Protein AF-A0A6H5IKZ7-F1 (afdb_monomer_lite)

Foldseek 3Di:
DDDDDPPPPPPPPDPPLVVLCVLQVVLPDWDFWWAFDFPDDDDDDDGDGDTDTDTDTLSRLLPDDLLRSLRTPDDVVSLVSVLVSLVVDDDDPVSVSSSVSSQLSVLQSPLLNVLLVQLLVLQCVVVVVPDDSVVSSVVSSPDGSVVSVVSNCVSVVPPPPDPPDDDPPPPPSRD

Sequence (175 aa):
MSVPNQGDDENDPVWDEERFATITKSIEETIVVESNSKRIYSCDEEAQISRETRKLSLYQLVKLPIDEAARLRLKYRHYLSFARSCWRQRSGPRYMRYMRACSRRLCEIMTRRFFLHWALDPFMELTHHRLPMLCSELIMNKLKNRDLYHVCLAATGCERAMPTGSSSWSRWDYL

pLDDT: mean 73.29, std 17.96, range [37.47, 95.94]

Organism: NCBI:txid86971

Structure (mmCIF, N/CA/C/O backbone):
data_AF-A0A6H5IKZ7-F1
#
_entry.id   AF-A0A6H5IKZ7-F1
#
loop_
_atom_site.group_PDB
_atom_site.id
_atom_site.type_symbol
_atom_site.label_atom_id
_atom_site.label_alt_id
_atom_site.label_comp_id
_atom_site.label_asym_id
_atom_site.label_entity_id
_atom_site.label_seq_id
_atom_site.pdbx_PDB_ins_code
_atom_site.Cartn_x
_atom_site.Cartn_y
_atom_site.Cartn_z
_atom_site.occupancy
_atom_site.B_iso_or_equiv
_atom_site.auth_seq_id
_atom_site.auth_comp_id
_atom_site.auth_asym_id
_atom_site.auth_atom_id
_atom_site.pdbx_PDB_model_num
ATOM 1 N N . MET A 1 1 ? -31.407 0.920 -33.497 1.00 41.44 1 MET A N 1
ATOM 2 C CA . MET A 1 1 ? -29.984 1.137 -33.832 1.00 41.44 1 MET A CA 1
ATOM 3 C C . MET A 1 1 ? -29.195 0.957 -32.550 1.00 41.44 1 MET A C 1
ATOM 5 O O . MET A 1 1 ? -29.258 1.817 -31.684 1.00 41.44 1 MET A O 1
ATOM 9 N N . SER A 1 2 ? -28.585 -0.214 -32.380 1.00 37.47 2 SER A N 1
ATOM 10 C CA . SER A 1 2 ? -27.860 -0.593 -31.166 1.00 37.47 2 SER A CA 1
ATOM 11 C C . SER A 1 2 ? -26.396 -0.194 -31.316 1.00 37.47 2 SER A C 1
ATOM 13 O O . SER A 1 2 ? -25.758 -0.570 -32.297 1.00 37.47 2 SER A O 1
ATOM 15 N N . VAL A 1 3 ? -25.882 0.588 -30.369 1.00 44.22 3 VAL A N 1
ATOM 16 C CA . VAL A 1 3 ? -24.462 0.951 -30.287 1.00 44.22 3 VAL A CA 1
ATOM 17 C C . VAL A 1 3 ? -23.700 -0.263 -29.741 1.00 44.22 3 VAL A C 1
ATOM 19 O O . VAL A 1 3 ? -24.081 -0.761 -28.679 1.00 44.22 3 VAL A O 1
ATOM 22 N N . PRO A 1 4 ? -22.665 -0.780 -30.424 1.00 42.50 4 PRO A N 1
ATOM 23 C CA . PRO A 1 4 ? -21.857 -1.852 -29.871 1.00 42.50 4 PRO A CA 1
ATOM 24 C C . PRO A 1 4 ? -20.957 -1.288 -28.769 1.00 42.50 4 PRO A C 1
ATOM 26 O O . PRO A 1 4 ? -20.204 -0.339 -28.975 1.00 42.50 4 PRO A O 1
ATOM 29 N N . ASN A 1 5 ? -21.069 -1.888 -27.588 1.00 39.41 5 ASN A N 1
ATOM 30 C CA . ASN A 1 5 ? -20.204 -1.653 -26.445 1.00 39.41 5 ASN A CA 1
ATOM 31 C C . ASN A 1 5 ? -18.815 -2.229 -26.778 1.00 39.41 5 ASN A C 1
ATOM 33 O O . ASN A 1 5 ? -18.612 -3.440 -26.701 1.00 39.41 5 ASN A O 1
ATOM 37 N N . GLN A 1 6 ? -17.889 -1.380 -27.230 1.00 40.00 6 GLN A N 1
ATOM 38 C CA . GLN A 1 6 ? -16.478 -1.735 -27.373 1.00 40.00 6 GLN A CA 1
ATOM 39 C C . GLN A 1 6 ? -15.880 -1.876 -25.972 1.00 40.00 6 GLN A C 1
ATOM 41 O O . GLN A 1 6 ? -15.530 -0.898 -25.317 1.00 40.00 6 GLN A O 1
ATOM 46 N N . GLY A 1 7 ? -15.828 -3.121 -25.500 1.00 43.56 7 GLY A N 1
ATOM 47 C CA . GLY A 1 7 ? -15.010 -3.517 -24.365 1.00 43.56 7 GLY A CA 1
ATOM 48 C C . GLY A 1 7 ? -13.537 -3.421 -24.743 1.00 43.56 7 GLY A C 1
ATOM 49 O O . GLY A 1 7 ? -12.934 -4.405 -25.158 1.00 43.56 7 GLY A O 1
ATOM 50 N N . ASP A 1 8 ? -12.962 -2.232 -24.601 1.00 45.25 8 ASP A N 1
ATOM 51 C CA . ASP A 1 8 ? -11.516 -2.035 -24.616 1.00 45.25 8 ASP A CA 1
ATOM 52 C C . ASP A 1 8 ? -10.928 -2.499 -23.272 1.00 45.25 8 ASP A C 1
ATOM 54 O O . ASP A 1 8 ? -10.567 -1.681 -22.432 1.00 45.25 8 ASP A O 1
ATOM 58 N N . ASP A 1 9 ? -10.850 -3.814 -23.049 1.00 47.03 9 ASP A N 1
ATOM 59 C CA . ASP A 1 9 ? -10.080 -4.380 -21.922 1.00 47.03 9 ASP A CA 1
ATOM 60 C C . ASP A 1 9 ? -9.363 -5.704 -22.272 1.00 47.03 9 ASP A C 1
ATOM 62 O O . ASP A 1 9 ? -8.848 -6.402 -21.406 1.00 47.03 9 ASP A O 1
ATOM 66 N N . GLU A 1 10 ? -9.277 -6.057 -23.561 1.00 43.25 10 GLU A N 1
ATOM 67 C CA . GLU A 1 10 ? -8.644 -7.308 -24.031 1.00 43.25 10 GLU A CA 1
ATOM 68 C C . GLU A 1 10 ? -7.190 -7.131 -24.516 1.00 43.25 10 GLU A C 1
ATOM 70 O O . GLU A 1 10 ? -6.577 -8.044 -25.061 1.00 43.25 10 GLU A O 1
ATOM 75 N N . ASN A 1 11 ? -6.608 -5.948 -24.306 1.00 46.88 11 ASN A N 1
ATOM 76 C CA . ASN A 1 11 ? -5.227 -5.628 -24.679 1.00 46.88 11 ASN A CA 1
ATOM 77 C C . ASN A 1 11 ? -4.393 -5.185 -23.469 1.00 46.88 11 ASN A C 1
ATOM 79 O O . ASN A 1 11 ? -3.560 -4.274 -23.586 1.00 46.88 11 ASN A O 1
ATOM 83 N N . ASP A 1 12 ? -4.591 -5.825 -22.314 1.00 52.22 12 ASP A N 1
ATOM 84 C CA . ASP A 1 12 ? -3.597 -5.758 -21.245 1.00 52.22 12 ASP A CA 1
ATOM 85 C C . ASP A 1 12 ? -2.334 -6.457 -21.784 1.00 52.22 12 ASP A C 1
ATOM 87 O O . ASP A 1 12 ? -2.360 -7.658 -22.071 1.00 52.22 12 ASP A O 1
ATOM 91 N N . PRO A 1 13 ? -1.256 -5.714 -22.097 1.00 51.75 13 PRO A N 1
ATOM 92 C CA . PRO A 1 13 ? -0.091 -6.310 -22.722 1.00 51.75 13 PRO A CA 1
ATOM 93 C C . PRO A 1 13 ? 0.452 -7.377 -21.784 1.00 51.75 13 PRO A C 1
ATOM 95 O O . PRO A 1 13 ? 0.657 -7.107 -20.602 1.00 51.75 13 PRO A O 1
ATOM 98 N N . VAL A 1 14 ? 0.717 -8.559 -22.342 1.00 55.34 14 VAL A N 1
ATOM 99 C CA . VAL A 1 14 ? 1.445 -9.634 -21.669 1.00 55.34 14 VAL A CA 1
ATOM 100 C C . VAL A 1 14 ? 2.609 -9.005 -20.915 1.00 55.34 14 VAL A C 1
ATOM 102 O O . VAL A 1 14 ? 3.516 -8.424 -21.520 1.00 55.34 14 VAL A O 1
ATOM 105 N N . TRP A 1 15 ? 2.510 -9.046 -19.589 1.00 60.19 15 TRP A N 1
ATOM 106 C CA . TRP A 1 15 ? 3.529 -8.555 -18.686 1.00 60.19 15 TRP A CA 1
ATOM 107 C C . TRP A 1 15 ? 4.820 -9.317 -18.982 1.00 60.19 15 TRP A C 1
ATOM 109 O O . TRP A 1 15 ? 4.969 -10.478 -18.609 1.00 60.19 15 TRP A O 1
ATOM 119 N N . ASP A 1 16 ? 5.740 -8.679 -19.705 1.00 76.50 16 ASP A N 1
ATOM 120 C CA . ASP A 1 16 ? 7.063 -9.233 -19.975 1.00 76.50 16 ASP A CA 1
ATOM 121 C C . ASP A 1 16 ? 7.915 -9.034 -18.720 1.00 76.50 16 ASP A C 1
ATOM 123 O O . ASP A 1 16 ? 8.566 -8.004 -18.517 1.00 76.50 16 ASP A O 1
ATOM 127 N N . GLU A 1 17 ? 7.818 -10.019 -17.832 1.00 75.44 17 GLU A N 1
ATOM 128 C CA . GLU A 1 17 ? 8.459 -10.039 -16.523 1.00 75.44 17 GLU A CA 1
ATOM 129 C C . GLU A 1 17 ? 9.983 -9.881 -16.623 1.00 75.44 17 GLU A C 1
ATOM 131 O O . GLU A 1 17 ? 10.595 -9.163 -15.832 1.00 75.44 17 GLU A O 1
ATOM 136 N N . GLU A 1 18 ? 10.601 -10.508 -17.626 1.00 79.19 18 GLU A N 1
ATOM 137 C CA . GLU A 1 18 ? 12.047 -10.469 -17.844 1.00 79.19 18 GLU A CA 1
ATOM 138 C C . GLU A 1 18 ? 12.500 -9.067 -18.261 1.00 79.19 18 GLU A C 1
ATOM 140 O O . GLU A 1 18 ? 13.482 -8.516 -17.742 1.00 79.19 18 GLU A O 1
ATOM 145 N N . ARG A 1 19 ? 11.732 -8.425 -19.142 1.00 72.25 19 ARG A N 1
ATOM 146 C CA . ARG A 1 19 ? 12.016 -7.066 -19.597 1.00 72.25 19 ARG A CA 1
ATOM 147 C C . ARG A 1 19 ? 11.713 -6.024 -18.528 1.00 72.25 19 ARG A C 1
ATOM 149 O O . ARG A 1 19 ? 12.493 -5.081 -18.372 1.00 72.25 19 ARG A O 1
ATOM 156 N N . PHE A 1 20 ? 10.643 -6.205 -17.755 1.00 72.25 20 PHE A N 1
ATOM 157 C CA . PHE A 1 20 ? 10.350 -5.368 -16.594 1.00 72.25 20 PHE A CA 1
ATOM 158 C C . PHE A 1 20 ? 11.457 -5.483 -15.545 1.00 72.25 20 PHE A C 1
ATOM 160 O O . PHE A 1 20 ? 11.971 -4.457 -15.097 1.00 72.25 20 PHE A O 1
ATOM 167 N N . ALA A 1 21 ? 11.894 -6.701 -15.208 1.00 76.69 21 ALA A N 1
ATOM 168 C CA . ALA A 1 21 ? 13.017 -6.937 -14.305 1.00 76.69 21 ALA A CA 1
ATOM 169 C C . ALA A 1 21 ? 14.305 -6.286 -14.821 1.00 76.69 21 ALA A C 1
ATOM 171 O O . ALA A 1 21 ? 15.047 -5.699 -14.042 1.00 76.69 21 ALA A O 1
ATOM 172 N N . THR A 1 22 ? 14.564 -6.332 -16.128 1.00 78.19 22 THR A N 1
ATOM 173 C CA . THR A 1 22 ? 15.749 -5.708 -16.735 1.00 78.19 22 THR A CA 1
ATOM 174 C C . THR A 1 22 ? 15.715 -4.182 -16.617 1.00 78.19 22 THR A C 1
ATOM 176 O O . THR A 1 22 ? 16.679 -3.574 -16.154 1.00 78.19 22 THR A O 1
ATOM 179 N N . ILE A 1 23 ? 14.584 -3.556 -16.962 1.00 71.19 23 ILE A N 1
ATOM 180 C CA . ILE A 1 23 ? 14.384 -2.103 -16.835 1.00 71.19 23 ILE A CA 1
ATOM 181 C C . ILE A 1 23 ? 14.497 -1.680 -15.368 1.00 71.19 23 ILE A C 1
ATOM 183 O O . ILE A 1 23 ? 15.245 -0.767 -15.033 1.00 71.19 23 ILE A O 1
ATOM 187 N N . THR A 1 24 ? 13.809 -2.374 -14.468 1.00 68.38 24 THR A N 1
ATOM 188 C CA . THR A 1 24 ? 13.794 -2.021 -13.043 1.00 68.38 24 THR A CA 1
ATOM 189 C C . THR A 1 24 ? 15.101 -2.324 -12.316 1.00 68.38 24 THR A C 1
ATOM 191 O O . THR A 1 24 ? 15.431 -1.602 -11.381 1.00 68.38 24 THR A O 1
ATOM 194 N N . LYS A 1 25 ? 15.882 -3.322 -12.751 1.00 69.69 25 LYS A N 1
ATOM 195 C CA . LYS A 1 25 ? 17.257 -3.549 -12.269 1.00 69.69 25 LYS A CA 1
ATOM 196 C C . LYS A 1 25 ? 18.240 -2.504 -12.795 1.00 69.69 25 LYS A C 1
ATOM 198 O O . LYS A 1 25 ? 19.199 -2.199 -12.101 1.00 69.69 25 LYS A O 1
ATOM 203 N N . SER A 1 26 ? 18.000 -1.952 -13.989 1.00 63.03 26 SER A N 1
ATOM 204 C CA . SER A 1 26 ? 18.806 -0.852 -14.540 1.00 63.03 26 SER A CA 1
ATOM 205 C C . SER A 1 26 ? 18.565 0.490 -13.843 1.00 63.03 26 SER A C 1
ATOM 207 O O . SER A 1 26 ? 19.331 1.432 -14.034 1.00 63.03 26 SER A O 1
ATOM 209 N N . ILE A 1 27 ? 17.501 0.598 -13.041 1.00 65.44 27 ILE A N 1
ATOM 210 C CA . ILE A 1 27 ? 17.299 1.737 -12.153 1.00 65.44 27 ILE A CA 1
ATOM 211 C C . ILE A 1 27 ? 18.221 1.510 -10.953 1.00 65.44 27 ILE A C 1
ATOM 213 O O . ILE A 1 27 ? 17.886 0.782 -10.023 1.00 65.44 27 ILE A O 1
ATOM 217 N N . GLU A 1 28 ? 19.398 2.133 -10.997 1.00 57.69 28 GLU A N 1
ATOM 218 C CA . GLU A 1 28 ? 20.460 2.021 -9.981 1.00 57.69 28 GLU A CA 1
ATOM 219 C C . GLU A 1 28 ? 20.060 2.572 -8.598 1.00 57.69 28 GLU A C 1
ATOM 221 O O . GLU A 1 28 ? 20.823 2.500 -7.633 1.00 57.69 28 GLU A O 1
ATOM 226 N N . GLU A 1 29 ? 18.851 3.115 -8.456 1.00 63.75 29 GLU A N 1
ATOM 227 C CA . GLU A 1 29 ? 18.343 3.593 -7.179 1.00 63.75 29 GLU A CA 1
ATOM 228 C C . GLU A 1 29 ? 17.922 2.428 -6.275 1.00 63.75 29 GLU A C 1
ATOM 230 O O . GLU A 1 29 ? 16.778 1.968 -6.265 1.00 63.75 29 GLU A O 1
ATOM 235 N N . THR A 1 30 ? 18.857 1.976 -5.444 1.00 63.88 30 THR A N 1
ATOM 236 C CA . THR A 1 30 ? 18.520 1.245 -4.219 1.00 63.88 30 THR A CA 1
ATOM 237 C C . THR A 1 30 ? 17.985 2.202 -3.162 1.00 63.88 30 THR A C 1
ATOM 239 O O . THR A 1 30 ? 18.685 3.116 -2.723 1.00 63.88 30 THR A O 1
ATOM 242 N N . ILE A 1 31 ? 16.768 1.953 -2.682 1.00 69.00 31 ILE A N 1
ATOM 243 C CA . ILE A 1 31 ? 16.244 2.646 -1.510 1.00 69.00 31 ILE A CA 1
ATOM 244 C C . ILE A 1 31 ? 16.755 1.950 -0.258 1.00 69.00 31 ILE A C 1
ATOM 246 O O . ILE A 1 31 ? 16.640 0.733 -0.126 1.00 69.00 31 ILE A O 1
ATOM 250 N N . VAL A 1 32 ? 17.226 2.735 0.706 1.00 68.25 32 VAL A N 1
ATOM 251 C CA . VAL A 1 32 ? 17.366 2.275 2.088 1.00 68.25 32 VAL A CA 1
ATOM 252 C C . VAL A 1 32 ? 16.025 2.466 2.790 1.00 68.25 32 VAL A C 1
ATOM 254 O O . VAL A 1 32 ? 15.595 3.597 3.034 1.00 68.25 32 VAL A O 1
ATOM 257 N N . VAL A 1 33 ? 15.345 1.361 3.080 1.00 70.94 33 VAL A N 1
ATOM 258 C CA . VAL A 1 33 ? 14.100 1.357 3.850 1.00 70.94 33 VAL A CA 1
ATOM 259 C C . VAL A 1 33 ? 14.365 0.869 5.265 1.00 70.94 33 VAL A C 1
ATOM 261 O O . VAL A 1 33 ? 15.103 -0.091 5.483 1.00 70.94 33 VAL A O 1
ATOM 264 N N . GLU A 1 34 ? 13.756 1.544 6.233 1.00 68.88 34 GLU A N 1
ATOM 265 C CA . GLU A 1 34 ? 13.710 1.072 7.613 1.00 68.88 34 GLU A CA 1
ATOM 266 C C . GLU A 1 34 ? 12.534 0.109 7.754 1.00 68.88 34 GLU A C 1
ATOM 268 O O . GLU A 1 34 ? 11.389 0.456 7.428 1.00 68.88 34 GLU A O 1
ATOM 273 N N . SER A 1 35 ? 12.834 -1.087 8.248 1.00 62.75 35 SER A N 1
ATOM 274 C CA . SER A 1 35 ? 11.843 -2.096 8.611 1.00 62.75 35 SER A CA 1
ATOM 275 C C . SER A 1 35 ? 11.844 -2.223 10.131 1.00 62.75 35 SER A C 1
ATOM 277 O O . SER A 1 35 ? 12.910 -2.331 10.737 1.00 62.75 35 SER A O 1
ATOM 279 N N . ASN A 1 36 ? 10.666 -2.209 10.753 1.00 58.28 36 ASN A N 1
ATOM 280 C CA . ASN A 1 36 ? 10.547 -2.554 12.167 1.00 58.28 36 ASN A CA 1
ATOM 281 C C . ASN A 1 36 ? 10.360 -4.072 12.250 1.00 58.28 36 ASN A C 1
ATOM 283 O O . ASN A 1 36 ? 9.276 -4.568 11.941 1.00 58.28 36 ASN A O 1
ATOM 287 N N . SER A 1 37 ? 11.402 -4.802 12.643 1.00 51.16 37 SER A N 1
ATOM 288 C CA . SER A 1 37 ? 11.282 -6.227 12.948 1.00 51.16 37 SER A CA 1
ATOM 289 C C . SER A 1 37 ? 10.781 -6.359 14.385 1.00 51.16 37 SER A C 1
ATOM 291 O O . SER A 1 37 ? 11.496 -6.043 15.333 1.00 51.16 37 SER A O 1
ATOM 293 N N . LYS A 1 38 ? 9.516 -6.755 14.574 1.00 52.50 38 LYS A N 1
ATOM 294 C CA . LYS A 1 38 ? 9.019 -7.127 15.906 1.00 52.50 38 LYS A CA 1
ATOM 295 C C . LYS A 1 38 ? 9.426 -8.579 16.162 1.00 52.50 38 LYS A C 1
ATOM 297 O O . LYS A 1 38 ? 8.718 -9.494 15.750 1.00 52.50 38 LYS A O 1
ATOM 302 N N . ARG A 1 39 ? 10.546 -8.797 16.855 1.00 43.03 39 ARG A N 1
ATOM 303 C CA . ARG A 1 39 ? 10.783 -10.065 17.559 1.00 43.03 39 ARG A CA 1
ATOM 304 C C . ARG A 1 39 ? 9.880 -10.069 18.789 1.00 43.03 39 ARG A C 1
ATOM 306 O O . ARG A 1 39 ? 10.210 -9.463 19.799 1.00 43.03 39 ARG A O 1
ATOM 313 N N . ILE A 1 40 ? 8.705 -10.681 18.673 1.00 42.72 40 ILE A N 1
ATOM 314 C CA . ILE A 1 40 ? 7.848 -10.936 19.832 1.00 42.72 40 ILE A CA 1
ATOM 315 C C . ILE A 1 40 ? 8.377 -12.221 20.474 1.00 42.72 40 ILE A C 1
ATOM 317 O O . ILE A 1 40 ? 8.085 -13.310 19.986 1.00 42.72 40 ILE A O 1
ATOM 321 N N . TYR A 1 41 ? 9.191 -12.095 21.522 1.00 48.41 41 TYR A N 1
ATOM 322 C CA . TYR A 1 41 ? 9.348 -13.173 22.498 1.00 48.41 41 TYR A CA 1
ATOM 323 C C . TYR A 1 41 ? 8.262 -12.990 23.566 1.00 48.41 41 TYR A C 1
ATOM 325 O O . TYR A 1 41 ? 7.915 -11.865 23.923 1.00 48.41 41 TYR A O 1
ATOM 333 N N . SER A 1 42 ? 7.627 -14.096 23.950 1.00 46.56 42 SER A N 1
ATOM 334 C CA . SER A 1 42 ? 6.457 -14.135 24.828 1.00 46.56 42 SER A CA 1
ATOM 335 C C . SER A 1 42 ? 6.767 -13.645 26.239 1.00 46.56 42 SER A C 1
ATOM 337 O O . SER A 1 42 ? 7.789 -14.046 26.780 1.00 46.56 42 SER A O 1
ATOM 339 N N . CYS A 1 43 ? 5.805 -12.904 26.802 1.00 50.59 43 CYS A N 1
ATOM 340 C CA . CYS A 1 43 ? 5.591 -12.564 28.213 1.00 50.59 43 CYS A CA 1
ATOM 341 C C . CYS A 1 43 ? 6.827 -12.108 29.008 1.00 50.59 43 CYS A C 1
ATOM 343 O O . CYS A 1 43 ? 7.664 -12.911 29.396 1.00 50.59 43 CYS A O 1
ATOM 345 N N . ASP A 1 44 ? 6.820 -10.809 29.318 1.00 50.28 44 ASP A N 1
ATOM 346 C CA . ASP A 1 44 ? 7.666 -10.119 30.297 1.00 50.28 44 ASP A CA 1
ATOM 347 C C . ASP A 1 44 ? 9.111 -9.824 29.868 1.00 50.28 44 ASP A C 1
ATOM 349 O O . ASP A 1 44 ? 10.056 -10.326 30.454 1.00 50.28 44 ASP A O 1
ATOM 353 N N . GLU A 1 45 ? 9.282 -8.947 28.871 1.00 50.41 45 GLU A N 1
ATOM 354 C CA . GLU A 1 45 ? 10.357 -7.937 28.827 1.00 50.41 45 GLU A CA 1
ATOM 355 C C . GLU A 1 45 ? 10.113 -6.961 27.660 1.00 50.41 45 GLU A C 1
ATOM 357 O O . GLU A 1 45 ? 9.519 -7.315 26.638 1.00 50.41 45 GLU A O 1
ATOM 362 N N . GLU A 1 46 ? 10.498 -5.696 27.841 1.00 47.03 46 GLU A N 1
ATOM 363 C CA . GLU A 1 46 ? 10.226 -4.588 26.920 1.00 47.03 46 GLU A CA 1
ATOM 364 C C . GLU A 1 46 ? 10.562 -4.931 25.459 1.00 47.03 46 GLU A C 1
ATOM 366 O O . GLU A 1 46 ? 11.675 -5.336 25.121 1.00 47.03 46 GLU A O 1
ATOM 371 N N . ALA A 1 47 ? 9.594 -4.735 24.559 1.00 49.25 47 ALA A N 1
ATOM 372 C CA . ALA A 1 47 ? 9.761 -5.013 23.138 1.00 49.25 47 ALA A CA 1
ATOM 373 C C . ALA A 1 47 ? 10.876 -4.141 22.530 1.00 49.25 47 ALA A C 1
ATOM 375 O O . ALA A 1 47 ? 10.654 -2.988 22.150 1.00 49.25 47 ALA A O 1
ATOM 376 N N . GLN A 1 48 ? 12.076 -4.701 22.386 1.00 49.94 48 GLN A N 1
ATOM 377 C CA . GLN A 1 48 ? 13.193 -4.007 21.761 1.00 49.94 48 GLN A CA 1
ATOM 378 C C . GLN A 1 48 ? 12.991 -3.964 20.240 1.00 49.94 48 GLN A C 1
ATOM 380 O O . GLN A 1 48 ? 13.182 -4.946 19.523 1.00 49.94 48 GLN A O 1
ATOM 385 N N . ILE A 1 49 ? 12.556 -2.808 19.731 1.00 58.22 49 ILE A N 1
ATOM 386 C CA . ILE A 1 49 ? 12.363 -2.578 18.294 1.00 58.22 49 ILE A CA 1
ATOM 387 C C . ILE A 1 49 ? 13.742 -2.422 17.640 1.00 58.22 49 ILE A C 1
ATOM 389 O O . ILE A 1 49 ? 14.319 -1.332 17.651 1.00 58.22 49 ILE A O 1
ATOM 393 N N . SER A 1 50 ? 14.273 -3.492 17.041 1.00 55.69 50 SER A N 1
ATOM 394 C CA . SER A 1 50 ? 15.467 -3.394 16.200 1.00 55.69 50 SER A CA 1
ATOM 395 C C . SER A 1 50 ? 15.110 -2.729 14.865 1.00 55.69 50 SER A C 1
ATOM 397 O O . SER A 1 50 ? 14.130 -3.074 14.194 1.00 55.69 50 SER A O 1
ATOM 399 N N . ARG A 1 51 ? 15.892 -1.711 14.488 1.00 59.00 51 ARG A N 1
ATOM 400 C CA . ARG A 1 51 ? 15.776 -1.030 13.193 1.00 59.00 51 ARG A CA 1
ATOM 401 C C . ARG A 1 51 ? 16.735 -1.686 12.214 1.00 59.00 51 ARG A C 1
ATOM 403 O O . ARG A 1 51 ? 17.942 -1.495 12.317 1.00 59.00 51 ARG A O 1
ATOM 410 N N . GLU A 1 52 ? 16.195 -2.416 11.248 1.00 68.12 52 GLU A N 1
ATOM 411 C CA . GLU A 1 52 ? 16.990 -3.002 10.172 1.00 68.12 52 GLU A CA 1
ATOM 412 C C . GLU A 1 52 ? 16.886 -2.133 8.919 1.00 68.12 52 GLU A C 1
ATOM 414 O O . GLU A 1 52 ? 15.793 -1.794 8.446 1.00 68.12 52 GLU A O 1
ATOM 419 N N . THR A 1 53 ? 18.045 -1.752 8.384 1.00 69.94 53 THR A N 1
ATOM 420 C CA . THR A 1 53 ? 18.148 -1.042 7.113 1.00 69.94 53 THR A CA 1
ATOM 421 C C . THR A 1 53 ? 18.224 -2.063 5.987 1.00 69.94 53 THR A C 1
ATOM 423 O O . THR A 1 53 ? 19.198 -2.796 5.836 1.00 69.94 53 THR A O 1
ATOM 426 N N . ARG A 1 54 ? 17.178 -2.121 5.162 1.00 77.31 54 ARG A N 1
ATOM 427 C CA . ARG A 1 54 ? 17.139 -2.996 3.988 1.00 77.31 54 ARG A CA 1
ATOM 428 C C . ARG A 1 54 ? 17.350 -2.155 2.737 1.00 77.31 54 ARG A C 1
ATOM 430 O O . ARG A 1 54 ? 16.672 -1.149 2.545 1.00 77.31 54 ARG A O 1
ATOM 437 N N . LYS A 1 55 ? 18.286 -2.563 1.880 1.00 81.69 55 LYS A N 1
ATOM 438 C CA . LYS A 1 55 ? 18.442 -1.990 0.537 1.00 81.69 55 LYS A CA 1
ATOM 439 C C . LYS A 1 55 ? 17.518 -2.738 -0.418 1.00 81.69 55 LYS A C 1
ATOM 441 O O . LYS A 1 55 ? 17.660 -3.948 -0.571 1.00 81.69 55 LYS A O 1
ATOM 446 N N . LEU A 1 56 ? 16.566 -2.032 -1.019 1.00 82.31 56 LEU A N 1
ATOM 447 C CA . LEU A 1 56 ? 15.626 -2.590 -1.992 1.00 82.31 56 LEU A CA 1
ATOM 448 C C . LEU A 1 56 ? 15.737 -1.850 -3.320 1.00 82.31 56 LEU A C 1
ATOM 450 O O . LEU A 1 56 ? 15.714 -0.621 -3.357 1.00 82.31 56 LEU A O 1
ATOM 454 N N . SER A 1 57 ? 15.817 -2.610 -4.406 1.00 84.12 57 SER A N 1
ATOM 455 C CA . SER A 1 57 ? 15.571 -2.097 -5.758 1.00 84.12 57 SER A CA 1
ATOM 456 C C . SER A 1 57 ? 14.077 -1.857 -5.986 1.00 84.12 57 SER A C 1
ATOM 458 O O . SER A 1 57 ? 13.230 -2.434 -5.294 1.00 84.12 57 SER A O 1
ATOM 460 N N . LEU A 1 58 ? 13.743 -1.061 -7.007 1.00 81.81 58 LEU A N 1
ATOM 461 C CA . LEU A 1 58 ? 12.356 -0.853 -7.434 1.00 81.81 58 LEU A CA 1
ATOM 462 C C . LEU A 1 58 ? 11.636 -2.174 -7.723 1.00 81.81 58 LEU A C 1
ATOM 464 O O . LEU A 1 58 ? 10.511 -2.379 -7.278 1.00 81.81 58 LEU A O 1
ATOM 468 N N . TYR A 1 59 ? 12.314 -3.085 -8.424 1.00 83.75 59 TYR A N 1
ATOM 469 C CA . TYR A 1 59 ? 11.790 -4.407 -8.758 1.00 83.75 59 TYR A CA 1
ATOM 470 C C . TYR A 1 59 ? 11.379 -5.193 -7.512 1.00 83.75 59 TYR A C 1
ATOM 472 O O . TYR A 1 59 ? 10.258 -5.689 -7.413 1.00 83.75 59 TYR A O 1
ATOM 480 N N . GLN A 1 60 ? 12.288 -5.271 -6.534 1.00 86.69 60 GLN A N 1
ATOM 481 C CA . GLN A 1 60 ? 12.031 -5.978 -5.284 1.00 86.69 60 GLN A CA 1
ATOM 482 C C . GLN A 1 60 ? 10.885 -5.330 -4.513 1.00 86.69 60 GLN A C 1
ATOM 484 O O . GLN A 1 60 ? 10.072 -6.047 -3.946 1.00 86.69 60 GLN A O 1
ATOM 489 N N . LEU A 1 61 ? 10.798 -3.996 -4.510 1.00 86.50 61 LEU A N 1
ATOM 490 C CA . LEU A 1 61 ? 9.725 -3.282 -3.830 1.00 86.50 61 LEU A CA 1
ATOM 491 C C . LEU A 1 61 ? 8.351 -3.554 -4.461 1.00 86.50 61 LEU A C 1
ATOM 493 O O . LEU A 1 61 ? 7.401 -3.853 -3.745 1.00 86.50 61 LEU A O 1
ATOM 497 N N . VAL A 1 62 ? 8.247 -3.471 -5.788 1.00 86.44 62 VAL A N 1
ATOM 498 C CA . VAL A 1 62 ? 6.993 -3.684 -6.535 1.00 86.44 62 VAL A CA 1
ATOM 499 C C . VAL A 1 62 ? 6.481 -5.119 -6.374 1.00 86.44 62 VAL A C 1
ATOM 501 O O . VAL A 1 62 ? 5.267 -5.324 -6.309 1.00 86.44 62 VAL A O 1
ATOM 504 N N . LYS A 1 63 ? 7.393 -6.094 -6.255 1.00 88.75 63 LYS A N 1
ATOM 505 C CA . LYS A 1 63 ? 7.068 -7.512 -6.042 1.00 88.75 63 LYS A CA 1
ATOM 506 C C . LYS A 1 63 ? 6.614 -7.872 -4.637 1.00 88.75 63 LYS A C 1
ATOM 508 O O . LYS A 1 63 ? 6.062 -8.956 -4.456 1.00 88.75 63 LYS A O 1
ATOM 513 N N . LEU A 1 64 ? 6.847 -7.018 -3.646 1.00 90.12 64 LEU A N 1
ATOM 514 C CA . LEU A 1 64 ? 6.374 -7.312 -2.302 1.00 90.12 64 LEU A CA 1
ATOM 515 C C . LEU A 1 64 ? 4.835 -7.307 -2.261 1.00 90.12 64 LEU A C 1
ATOM 517 O O . LEU A 1 64 ? 4.183 -6.530 -2.980 1.00 90.12 64 LEU A O 1
ATOM 521 N N . PRO A 1 65 ? 4.234 -8.145 -1.398 1.00 89.81 65 PRO A N 1
ATOM 522 C CA . PRO A 1 65 ? 2.835 -7.993 -1.028 1.00 89.81 65 PRO A CA 1
ATOM 523 C C . PRO A 1 65 ? 2.574 -6.559 -0.557 1.00 89.81 65 PRO A C 1
ATOM 525 O O . PRO A 1 65 ? 3.406 -5.982 0.145 1.00 89.81 65 PRO A O 1
ATOM 528 N N . ILE A 1 66 ? 1.426 -5.981 -0.924 1.00 89.19 66 ILE A N 1
ATOM 529 C CA . ILE A 1 66 ? 1.100 -4.577 -0.605 1.00 89.19 66 ILE A CA 1
ATOM 530 C C . ILE A 1 66 ? 1.230 -4.332 0.898 1.00 89.19 66 ILE A C 1
ATOM 532 O O . ILE A 1 66 ? 1.822 -3.339 1.306 1.00 89.19 66 ILE A O 1
ATOM 536 N N . ASP A 1 67 ? 0.726 -5.254 1.720 1.00 86.50 67 ASP A N 1
ATOM 537 C CA . ASP A 1 67 ? 0.753 -5.121 3.177 1.00 86.50 67 ASP A CA 1
ATOM 538 C C . ASP A 1 67 ? 2.179 -5.161 3.744 1.00 86.50 67 ASP A C 1
ATOM 540 O O . ASP A 1 67 ? 2.497 -4.437 4.687 1.00 86.50 67 ASP A O 1
ATOM 544 N N . GLU A 1 68 ? 3.071 -5.963 3.157 1.00 87.81 68 GLU A N 1
ATOM 545 C CA . GLU A 1 68 ? 4.486 -5.984 3.540 1.00 87.81 68 GLU A CA 1
ATOM 546 C C . GLU A 1 68 ? 5.203 -4.711 3.092 1.00 87.81 68 GLU A C 1
ATOM 548 O O . GLU A 1 68 ? 5.934 -4.097 3.871 1.00 87.81 68 GLU A O 1
ATOM 553 N N . ALA A 1 69 ? 4.957 -4.278 1.857 1.00 88.06 69 ALA A N 1
ATOM 554 C CA . ALA A 1 69 ? 5.545 -3.073 1.296 1.00 88.06 69 ALA A CA 1
ATOM 555 C C . ALA A 1 69 ? 5.078 -1.807 2.033 1.00 88.06 69 ALA A C 1
ATOM 557 O O . ALA A 1 69 ? 5.878 -0.909 2.279 1.00 88.06 69 ALA A O 1
ATOM 558 N N . ALA A 1 70 ? 3.811 -1.744 2.446 1.00 87.75 70 ALA A N 1
ATOM 559 C CA . ALA A 1 70 ? 3.237 -0.616 3.177 1.00 87.75 70 ALA A CA 1
ATOM 560 C C . ALA A 1 70 ? 3.844 -0.457 4.581 1.00 87.75 70 ALA A C 1
ATOM 562 O O . ALA A 1 70 ? 3.952 0.657 5.101 1.00 87.75 70 ALA A O 1
ATOM 563 N N . ARG A 1 71 ? 4.303 -1.552 5.201 1.00 85.12 71 ARG A N 1
ATOM 564 C CA . ARG A 1 71 ? 5.034 -1.490 6.479 1.00 85.12 71 ARG A CA 1
ATOM 565 C C . ARG A 1 71 ? 6.397 -0.819 6.330 1.00 85.12 71 ARG A C 1
ATOM 567 O O . ARG A 1 71 ? 6.881 -0.208 7.289 1.00 85.12 71 ARG A O 1
ATOM 574 N N . LEU A 1 72 ? 6.995 -0.868 5.138 1.00 85.06 72 LEU A N 1
ATOM 575 C CA . LEU A 1 72 ? 8.254 -0.185 4.866 1.00 85.06 72 LEU A CA 1
ATOM 576 C C . LEU A 1 72 ? 8.076 1.323 5.029 1.00 85.06 72 LEU A C 1
ATOM 578 O O . LEU A 1 72 ? 7.096 1.922 4.580 1.00 85.06 72 LEU A O 1
ATOM 582 N N . ARG A 1 73 ? 9.047 1.968 5.680 1.00 80.50 73 ARG A N 1
ATOM 583 C CA . ARG A 1 73 ? 9.091 3.429 5.846 1.00 80.50 73 ARG A CA 1
ATOM 584 C C . ARG A 1 73 ? 9.557 4.121 4.568 1.00 80.50 73 ARG A C 1
ATOM 586 O O . ARG A 1 73 ? 10.588 4.793 4.540 1.00 80.50 73 ARG A O 1
ATOM 593 N N . LEU A 1 74 ? 8.787 3.950 3.496 1.00 81.31 74 LEU A N 1
ATOM 594 C CA . LEU A 1 74 ? 8.993 4.682 2.256 1.00 81.31 74 LEU A CA 1
ATOM 595 C C . LEU A 1 74 ? 8.708 6.165 2.492 1.00 81.31 74 LEU A C 1
ATOM 597 O O . LEU A 1 74 ? 7.625 6.563 2.911 1.00 81.31 74 LEU A O 1
ATOM 601 N N . LYS A 1 75 ? 9.720 6.993 2.241 1.00 82.12 75 LYS A N 1
ATOM 602 C CA . LYS A 1 75 ? 9.591 8.446 2.270 1.00 82.12 75 LYS A CA 1
ATOM 603 C C . LYS A 1 75 ? 9.162 8.917 0.888 1.00 82.12 75 LYS A C 1
ATOM 605 O O . LYS A 1 75 ? 9.597 8.357 -0.115 1.00 82.12 75 LYS A O 1
ATOM 610 N N . TYR A 1 76 ? 8.418 10.017 0.834 1.00 79.88 76 TYR A N 1
ATOM 611 C CA . TYR A 1 76 ? 8.015 10.661 -0.421 1.00 79.88 76 TYR A CA 1
ATOM 612 C C . TYR A 1 76 ? 9.193 10.902 -1.388 1.00 79.88 76 TYR A C 1
ATOM 614 O O . TYR A 1 76 ? 9.069 10.717 -2.594 1.00 79.88 76 TYR A O 1
ATOM 622 N N . ARG A 1 77 ? 10.386 11.210 -0.859 1.00 80.38 77 ARG A N 1
ATOM 623 C CA . ARG A 1 77 ? 11.610 11.357 -1.665 1.00 80.38 77 ARG A CA 1
ATOM 624 C C . ARG A 1 77 ? 11.994 10.097 -2.457 1.00 80.38 77 ARG A C 1
ATOM 626 O O . ARG A 1 77 ? 12.547 10.238 -3.536 1.00 80.38 77 ARG A O 1
ATOM 633 N N . HIS A 1 78 ? 11.709 8.898 -1.939 1.00 80.94 78 HIS A N 1
ATOM 634 C CA . HIS A 1 78 ? 12.003 7.631 -2.619 1.00 80.94 78 HIS A CA 1
ATOM 635 C C . HIS A 1 78 ? 11.035 7.402 -3.789 1.00 80.94 78 HIS A C 1
ATOM 637 O O . HIS A 1 78 ? 11.419 6.898 -4.834 1.00 80.94 78 HIS A O 1
ATOM 643 N N . TYR A 1 79 ? 9.781 7.841 -3.647 1.00 76.06 79 TYR A N 1
ATOM 644 C CA . TYR A 1 79 ? 8.836 7.876 -4.762 1.00 76.06 79 TYR A CA 1
ATOM 645 C C . TYR A 1 79 ? 9.285 8.868 -5.841 1.00 76.06 79 TYR A C 1
ATOM 647 O O . TYR A 1 79 ? 9.321 8.527 -7.020 1.00 76.06 79 TYR A O 1
ATOM 655 N N . LEU A 1 80 ? 9.670 10.087 -5.442 1.00 79.06 80 LEU A N 1
ATOM 656 C CA . LEU A 1 80 ? 10.155 11.098 -6.383 1.00 79.06 80 LEU A CA 1
ATOM 657 C C . LEU A 1 80 ? 11.411 10.650 -7.127 1.00 79.06 80 LEU A C 1
ATOM 659 O O . LEU A 1 80 ? 11.545 10.953 -8.312 1.00 79.06 80 LEU A O 1
ATOM 663 N N . SER A 1 81 ? 12.331 9.968 -6.443 1.00 79.06 81 SER A N 1
ATOM 664 C CA . SER A 1 81 ? 13.549 9.454 -7.064 1.00 79.06 81 SER A CA 1
ATOM 665 C C . SER A 1 81 ? 13.195 8.417 -8.133 1.00 79.06 81 SER A C 1
ATOM 667 O O . SER A 1 81 ? 13.595 8.579 -9.288 1.00 79.06 81 SER A O 1
ATOM 669 N N . PHE A 1 82 ? 12.293 7.478 -7.821 1.00 74.25 82 PHE A N 1
ATOM 670 C CA . PHE A 1 82 ? 11.807 6.521 -8.809 1.00 74.25 82 PHE A CA 1
ATOM 671 C C . PHE A 1 82 ? 11.089 7.183 -9.969 1.00 74.25 82 PHE A C 1
ATOM 673 O O . PHE A 1 82 ? 11.466 6.931 -11.106 1.00 74.25 82 PHE A O 1
ATOM 680 N N . ALA A 1 83 ? 10.111 8.054 -9.717 1.00 73.56 83 ALA A N 1
ATOM 681 C CA . ALA A 1 83 ? 9.384 8.743 -10.780 1.00 73.56 83 ALA A CA 1
ATOM 682 C C . ALA A 1 83 ? 10.350 9.463 -11.738 1.00 73.56 83 ALA A C 1
ATOM 684 O O . ALA A 1 83 ? 10.228 9.334 -12.954 1.00 73.56 83 ALA A O 1
ATOM 685 N N . ARG A 1 84 ? 11.378 10.134 -11.199 1.00 76.44 84 ARG A N 1
ATOM 686 C CA . ARG A 1 84 ? 12.417 10.813 -11.989 1.00 76.44 84 ARG A CA 1
ATOM 687 C C . ARG A 1 84 ? 13.314 9.848 -12.757 1.00 76.44 84 ARG A C 1
ATOM 689 O O . ARG A 1 84 ? 13.560 10.083 -13.936 1.00 76.44 84 ARG A O 1
ATOM 696 N N . SER A 1 85 ? 13.807 8.789 -12.121 1.00 72.25 85 SER A N 1
ATOM 697 C CA . SER A 1 85 ? 14.653 7.774 -12.768 1.00 72.25 85 SER A CA 1
ATOM 698 C C . SER A 1 85 ? 13.925 7.084 -13.913 1.00 72.25 85 SER A C 1
ATOM 700 O O . SER A 1 85 ? 14.467 6.881 -14.997 1.00 72.25 85 SER A O 1
ATOM 702 N N . CYS A 1 86 ? 12.648 6.830 -13.689 1.00 68.00 86 CYS A N 1
ATOM 703 C CA . CYS A 1 86 ? 11.744 6.247 -14.643 1.00 68.00 86 CYS A CA 1
ATOM 704 C C . CYS A 1 86 ? 11.365 7.241 -15.777 1.00 68.00 86 CYS A C 1
ATOM 706 O O . CYS A 1 86 ? 11.063 6.838 -16.888 1.00 68.00 86 CYS A O 1
ATOM 708 N N . TRP A 1 87 ? 11.433 8.561 -15.579 1.00 67.62 87 TRP A N 1
ATOM 709 C CA . TRP A 1 87 ? 11.268 9.530 -16.682 1.00 67.62 87 TRP A CA 1
ATOM 710 C C . TRP A 1 87 ? 12.527 9.738 -17.529 1.00 67.62 87 TRP A C 1
ATOM 712 O O . TRP A 1 87 ? 12.433 10.225 -18.653 1.00 67.62 87 TRP A O 1
ATOM 722 N N . ARG A 1 88 ? 13.709 9.389 -17.007 1.00 69.50 88 ARG A N 1
ATOM 723 C CA . ARG A 1 88 ? 14.986 9.532 -17.727 1.00 69.50 88 ARG A CA 1
ATOM 724 C C . ARG A 1 88 ? 15.251 8.399 -18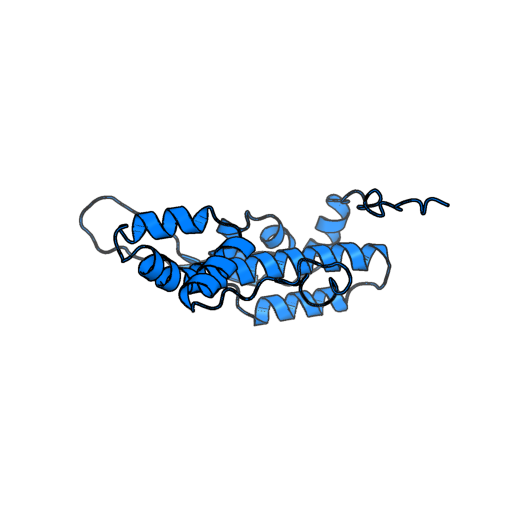.718 1.00 69.50 88 ARG A C 1
ATOM 726 O O . ARG A 1 88 ? 16.048 8.580 -19.635 1.00 69.50 88 ARG A O 1
ATOM 733 N N . GLN A 1 89 ? 14.625 7.237 -18.543 1.00 63.62 89 GLN A N 1
ATOM 734 C CA . GLN A 1 89 ? 14.814 6.089 -19.429 1.00 63.62 89 GLN A CA 1
ATOM 735 C C . GLN A 1 89 ? 13.806 6.103 -20.598 1.00 63.62 89 GLN A C 1
ATOM 737 O O . GLN A 1 89 ? 12.653 6.487 -20.449 1.00 63.62 89 GLN A O 1
ATOM 742 N N . ARG A 1 90 ? 14.313 5.721 -21.781 1.00 64.94 90 ARG A N 1
ATOM 743 C CA . ARG A 1 90 ? 13.707 5.686 -23.133 1.00 64.94 90 ARG A CA 1
ATOM 744 C C . ARG A 1 90 ? 12.190 5.927 -23.271 1.00 64.94 90 ARG A C 1
ATOM 746 O O . ARG A 1 90 ? 11.361 5.164 -22.791 1.00 64.94 90 ARG A O 1
ATOM 753 N N . SER A 1 91 ? 11.844 6.865 -24.150 1.00 64.94 91 SER A N 1
ATOM 754 C CA . SER A 1 91 ? 10.496 7.126 -24.664 1.00 64.94 91 SER A CA 1
ATOM 755 C C . SER A 1 91 ? 10.020 6.025 -25.628 1.00 64.94 91 SER A C 1
ATOM 757 O O . SER A 1 91 ? 10.631 5.766 -26.661 1.00 64.94 91 SER A O 1
ATOM 759 N N . GLY A 1 92 ? 8.893 5.384 -25.310 1.00 75.69 92 GLY A N 1
ATOM 760 C CA . GLY A 1 92 ? 8.192 4.463 -26.207 1.00 75.69 92 GLY A CA 1
ATOM 761 C C . GLY A 1 92 ? 6.843 4.007 -25.629 1.00 75.69 92 GLY A C 1
ATOM 762 O O . GLY A 1 92 ? 6.702 3.956 -24.405 1.00 75.69 92 GLY A O 1
ATOM 763 N N . PRO A 1 93 ? 5.847 3.630 -26.458 1.00 72.56 93 PRO A N 1
ATOM 764 C CA . PRO A 1 93 ? 4.499 3.292 -25.980 1.00 72.56 93 PRO A CA 1
ATOM 765 C C . PRO A 1 93 ? 4.477 2.134 -24.976 1.00 72.56 93 PRO A C 1
ATOM 767 O O . PRO A 1 93 ? 3.746 2.172 -23.994 1.00 72.56 93 PRO A O 1
ATOM 770 N N . ARG A 1 94 ? 5.322 1.114 -25.189 1.00 69.75 94 ARG A N 1
ATOM 771 C CA . ARG A 1 94 ? 5.459 -0.028 -24.269 1.00 69.75 94 ARG A CA 1
ATOM 772 C C . ARG A 1 94 ? 6.095 0.372 -22.940 1.00 69.75 94 ARG A C 1
ATOM 774 O O . ARG A 1 94 ? 5.636 -0.072 -21.897 1.00 69.75 94 ARG A O 1
ATOM 781 N N . TYR A 1 95 ? 7.102 1.243 -22.975 1.00 74.62 95 TYR A N 1
ATOM 782 C CA . TYR A 1 95 ? 7.746 1.760 -21.770 1.00 74.62 95 TYR A CA 1
ATOM 783 C C . TYR A 1 95 ? 6.740 2.510 -20.888 1.00 74.62 95 TYR A C 1
ATOM 785 O O . TYR A 1 95 ? 6.608 2.208 -19.707 1.00 74.62 95 TYR A O 1
ATOM 793 N N . MET A 1 96 ? 5.926 3.383 -21.491 1.00 77.00 96 MET A N 1
ATOM 794 C CA . MET A 1 96 ? 4.869 4.125 -20.792 1.00 77.00 96 MET A CA 1
ATOM 795 C C . MET A 1 96 ? 3.848 3.234 -20.064 1.00 77.00 96 MET A C 1
ATOM 797 O O . MET A 1 96 ? 3.296 3.647 -19.044 1.00 77.00 96 MET A O 1
ATOM 801 N N . ARG A 1 97 ? 3.602 2.007 -20.537 1.00 78.75 97 ARG A N 1
ATOM 802 C CA . ARG A 1 97 ? 2.697 1.070 -19.853 1.00 78.75 97 ARG A CA 1
ATOM 803 C C . ARG A 1 97 ? 3.318 0.505 -18.572 1.00 78.75 97 ARG A C 1
ATOM 805 O O . ARG A 1 97 ? 2.689 0.591 -17.521 1.00 78.75 97 ARG A O 1
ATOM 812 N N . TYR A 1 98 ? 4.567 0.032 -18.628 1.00 76.56 98 TYR A N 1
ATOM 813 C CA . TYR A 1 98 ? 5.304 -0.421 -17.436 1.00 76.56 98 TYR A CA 1
ATOM 814 C C . TYR A 1 98 ? 5.429 0.684 -16.392 1.00 76.56 98 TYR A C 1
ATOM 816 O O . TYR A 1 98 ? 5.244 0.448 -15.200 1.00 76.56 98 TYR A O 1
ATOM 824 N N . MET A 1 99 ? 5.685 1.905 -16.859 1.00 77.31 99 MET A N 1
ATOM 825 C CA . MET A 1 99 ? 5.713 3.108 -16.037 1.00 77.31 99 MET A CA 1
ATOM 826 C C . MET A 1 99 ? 4.411 3.313 -15.283 1.00 77.31 99 MET A C 1
ATOM 828 O O . MET A 1 99 ? 4.420 3.424 -14.062 1.00 77.31 99 MET A O 1
ATOM 832 N N . ARG A 1 100 ? 3.285 3.325 -16.004 1.00 80.50 100 ARG A N 1
ATOM 833 C CA . ARG A 1 100 ? 1.964 3.525 -15.409 1.00 80.50 100 ARG A CA 1
ATOM 834 C C . ARG A 1 100 ? 1.664 2.458 -14.363 1.00 80.50 100 ARG A C 1
ATOM 836 O O . ARG A 1 100 ? 1.195 2.792 -13.280 1.00 80.50 100 ARG A O 1
ATOM 843 N N . ALA A 1 101 ? 1.967 1.199 -14.660 1.00 82.25 101 ALA A N 1
ATOM 844 C CA . ALA A 1 101 ? 1.702 0.109 -13.737 1.00 82.25 101 ALA A CA 1
ATOM 845 C C . ALA A 1 101 ? 2.614 0.148 -12.496 1.00 82.25 101 ALA A C 1
ATOM 847 O O . ALA A 1 101 ? 2.139 -0.034 -11.376 1.00 82.25 101 ALA A O 1
ATOM 848 N N . CYS A 1 102 ? 3.896 0.482 -12.671 1.00 81.88 102 CYS A N 1
ATOM 849 C CA . CYS A 1 102 ? 4.832 0.695 -11.570 1.00 81.88 102 CYS A CA 1
ATOM 850 C C . CYS A 1 102 ? 4.406 1.877 -10.685 1.00 81.88 102 CYS A C 1
ATOM 852 O O . CYS A 1 102 ? 4.309 1.735 -9.468 1.00 81.88 102 CYS A O 1
ATOM 854 N N . SER A 1 103 ? 4.074 3.024 -11.287 1.00 81.69 103 SER A N 1
ATOM 855 C CA . SER A 1 103 ? 3.570 4.199 -10.570 1.00 81.69 103 SER A CA 1
ATOM 856 C C . SER A 1 103 ? 2.294 3.881 -9.799 1.00 81.69 103 SER A C 1
ATOM 858 O O . SER A 1 103 ? 2.225 4.181 -8.612 1.00 81.69 103 SER A O 1
ATOM 860 N N . ARG A 1 104 ? 1.321 3.209 -10.427 1.00 84.94 104 ARG A N 1
ATOM 861 C CA . ARG A 1 104 ? 0.085 2.770 -9.766 1.00 84.94 104 ARG A CA 1
ATOM 862 C C . ARG A 1 104 ? 0.383 1.868 -8.569 1.00 84.94 104 ARG A C 1
ATOM 864 O O . ARG A 1 104 ? -0.167 2.090 -7.495 1.00 84.94 104 ARG A O 1
ATOM 871 N N . ARG A 1 105 ? 1.294 0.902 -8.719 1.00 88.12 105 ARG A N 1
ATOM 872 C CA . AR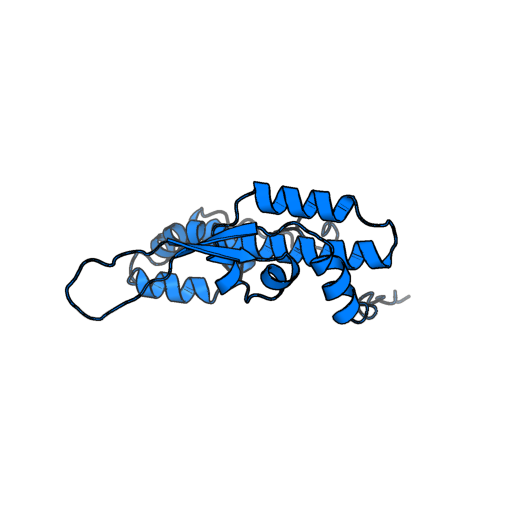G A 1 105 ? 1.689 0.004 -7.628 1.00 88.12 105 ARG A CA 1
ATOM 873 C C . ARG A 1 105 ? 2.370 0.742 -6.476 1.00 88.12 105 ARG A C 1
ATOM 875 O O . ARG A 1 105 ? 2.074 0.472 -5.317 1.00 88.12 105 ARG A O 1
ATOM 882 N N . LEU A 1 106 ? 3.265 1.684 -6.769 1.00 85.44 106 LEU A N 1
ATOM 883 C CA . L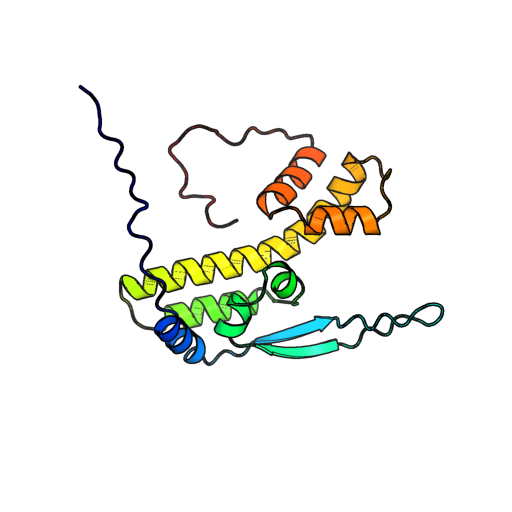EU A 1 106 ? 3.903 2.507 -5.739 1.00 85.44 106 LEU A CA 1
ATOM 884 C C . LEU A 1 106 ? 2.892 3.400 -5.013 1.00 85.44 106 LEU A C 1
ATOM 886 O O . LEU A 1 106 ? 2.963 3.512 -3.789 1.00 85.44 106 LEU A O 1
ATOM 890 N N . CYS A 1 107 ? 1.955 4.010 -5.747 1.00 85.75 107 CYS A N 1
ATOM 891 C CA . CYS A 1 107 ? 0.865 4.783 -5.156 1.00 85.75 107 CYS A CA 1
ATOM 892 C C . CYS A 1 107 ? 0.044 3.912 -4.207 1.00 85.75 107 CYS A C 1
ATOM 894 O O . CYS A 1 107 ? -0.113 4.291 -3.055 1.00 85.75 107 CYS A O 1
ATOM 896 N N . GLU A 1 108 ? -0.364 2.717 -4.638 1.00 90.62 108 GLU A N 1
ATOM 897 C CA . GLU A 1 108 ? -1.121 1.762 -3.820 1.00 90.62 108 GLU A CA 1
ATOM 898 C C . GLU A 1 108 ? -0.397 1.402 -2.510 1.00 90.62 108 GLU A C 1
ATOM 900 O O . GLU A 1 108 ? -1.015 1.384 -1.445 1.00 90.62 108 GLU A O 1
ATOM 905 N N . ILE A 1 109 ? 0.922 1.171 -2.557 1.00 90.25 109 ILE A N 1
ATOM 906 C CA . ILE A 1 109 ? 1.749 0.895 -1.368 1.00 90.25 109 ILE A CA 1
ATOM 907 C C . ILE A 1 109 ? 1.763 2.097 -0.409 1.00 90.25 109 ILE A C 1
ATOM 909 O O . ILE A 1 109 ? 1.618 1.938 0.807 1.00 90.25 109 ILE A O 1
ATOM 913 N N . MET A 1 110 ? 1.951 3.306 -0.944 1.00 87.06 110 MET A N 1
ATOM 914 C CA . MET A 1 110 ? 2.017 4.536 -0.150 1.00 87.06 110 MET A CA 1
ATOM 915 C C . MET A 1 110 ? 0.660 4.881 0.472 1.00 87.06 110 MET A C 1
ATOM 917 O O . MET A 1 110 ? 0.592 5.187 1.667 1.00 87.06 110 MET A O 1
ATOM 921 N N . THR A 1 111 ? -0.417 4.803 -0.314 1.00 89.31 111 THR A N 1
ATOM 922 C CA . THR A 1 111 ? -1.778 5.088 0.149 1.00 89.31 111 THR A CA 1
ATOM 923 C C . THR A 1 111 ? -2.252 4.031 1.137 1.00 89.31 111 THR A C 1
ATOM 925 O O . THR A 1 111 ? -2.874 4.392 2.131 1.00 89.31 111 THR A O 1
ATOM 928 N N . ARG A 1 112 ? -1.860 2.757 0.977 1.00 93.50 112 ARG A N 1
ATOM 929 C CA . ARG A 1 112 ? -2.163 1.684 1.941 1.00 93.50 112 ARG A CA 1
ATOM 930 C C . ARG A 1 112 ? -1.732 2.031 3.352 1.00 93.50 112 ARG A C 1
ATOM 932 O O . ARG A 1 112 ? -2.529 1.967 4.283 1.00 93.50 112 ARG A O 1
ATOM 939 N N . ARG A 1 113 ? -0.461 2.394 3.518 1.00 88.44 113 ARG A N 1
ATOM 940 C CA . ARG A 1 113 ? 0.097 2.747 4.826 1.00 88.44 113 ARG A CA 1
ATOM 941 C C . ARG A 1 113 ? -0.620 3.954 5.426 1.00 88.44 113 ARG A C 1
ATOM 943 O O . ARG A 1 113 ? -0.914 3.959 6.618 1.00 88.44 113 ARG A O 1
ATOM 950 N N . PHE A 1 114 ? -0.859 4.971 4.598 1.00 90.00 114 PHE A N 1
ATOM 951 C CA . PHE A 1 114 ? -1.544 6.188 5.012 1.00 90.00 114 PHE A CA 1
ATOM 952 C C . PHE A 1 114 ? -2.961 5.880 5.501 1.00 90.00 114 PHE A C 1
ATOM 954 O O . PHE A 1 114 ? -3.298 6.217 6.631 1.00 90.00 114 PHE A O 1
ATOM 961 N N . PHE A 1 115 ? -3.753 5.168 4.698 1.00 91.56 115 PHE A N 1
ATOM 962 C CA . PHE A 1 115 ? -5.129 4.830 5.035 1.00 91.56 115 PHE A CA 1
ATOM 963 C C . PHE A 1 115 ? -5.239 3.869 6.217 1.00 91.56 115 PHE A C 1
ATOM 965 O O . PHE A 1 115 ? -6.140 4.042 7.022 1.00 91.56 115 PHE A O 1
ATOM 972 N N . LEU A 1 116 ? -4.330 2.902 6.382 1.00 91.75 116 LEU A N 1
ATOM 973 C CA . LEU A 1 116 ? -4.345 2.026 7.563 1.00 91.75 116 LEU A CA 1
ATOM 974 C C . LEU A 1 116 ? -4.173 2.817 8.862 1.00 91.75 116 LEU A C 1
ATOM 976 O O . LEU A 1 116 ? -4.833 2.525 9.852 1.00 91.75 116 LEU A O 1
ATOM 980 N N . HIS A 1 117 ? -3.285 3.812 8.859 1.00 89.62 117 HIS A N 1
ATOM 981 C CA . HIS A 1 117 ? -3.083 4.659 10.028 1.00 89.62 117 HIS A CA 1
ATOM 982 C C . HIS A 1 117 ? -4.245 5.635 10.223 1.00 89.62 117 HIS A C 1
ATOM 984 O O . HIS A 1 117 ? -4.719 5.810 11.337 1.00 89.62 117 HIS A O 1
ATOM 990 N N . TRP A 1 118 ? -4.717 6.243 9.135 1.00 92.12 118 TRP A N 1
ATOM 991 C CA . TRP A 1 118 ? -5.745 7.275 9.186 1.00 92.12 118 TRP A CA 1
ATOM 992 C C . TRP A 1 118 ? -7.155 6.728 9.447 1.00 92.12 118 TRP A C 1
ATOM 994 O O . TRP A 1 118 ? -7.969 7.426 10.036 1.00 92.12 118 TRP A O 1
ATOM 1004 N N . ALA A 1 119 ? -7.451 5.491 9.042 1.00 94.69 119 ALA A N 1
ATOM 1005 C CA . ALA A 1 119 ? -8.757 4.860 9.238 1.00 94.69 119 ALA A CA 1
ATOM 1006 C C . ALA A 1 119 ? -8.932 4.209 10.616 1.00 94.69 119 ALA A C 1
ATOM 1008 O O . ALA A 1 119 ? -10.065 3.891 10.968 1.00 94.69 119 ALA A O 1
ATOM 1009 N N . LEU A 1 120 ? -7.857 4.024 11.396 1.00 94.19 120 LEU A N 1
ATOM 1010 C CA . LEU A 1 120 ? -7.924 3.349 12.697 1.00 94.19 120 LEU A CA 1
ATOM 1011 C C . LEU A 1 120 ? -8.846 4.072 13.671 1.00 94.19 120 LEU A C 1
ATOM 1013 O O . LEU A 1 120 ? -9.783 3.463 14.183 1.00 94.19 120 LEU A O 1
ATOM 1017 N N . ASP A 1 121 ? -8.607 5.361 13.894 1.00 93.06 121 ASP A N 1
ATOM 1018 C CA . ASP A 1 121 ? -9.403 6.141 14.842 1.00 93.06 121 ASP A CA 1
ATOM 1019 C C . ASP A 1 121 ? -10.867 6.270 14.374 1.00 93.06 121 ASP A C 1
ATOM 1021 O O . ASP A 1 121 ? -11.753 5.903 15.150 1.00 93.06 121 ASP A O 1
ATOM 1025 N N . PRO A 1 122 ? -11.154 6.631 13.100 1.00 95.00 122 PRO A N 1
ATOM 1026 C CA . PRO A 1 122 ? -12.500 6.563 12.526 1.00 95.00 122 PRO A CA 1
ATOM 1027 C C . PRO A 1 122 ? -13.206 5.219 12.729 1.00 95.00 122 PRO A C 1
ATOM 1029 O O . PRO A 1 122 ? -14.378 5.169 13.093 1.00 95.00 122 PRO A O 1
ATOM 1032 N N . PHE A 1 123 ? -12.505 4.107 12.503 1.00 95.69 123 PHE A N 1
ATOM 1033 C CA . PHE A 1 123 ? -13.070 2.771 12.669 1.00 95.69 123 PHE A CA 1
ATOM 1034 C C . PHE A 1 123 ? -13.412 2.473 14.133 1.00 95.69 123 PHE A C 1
ATOM 1036 O O . PHE A 1 123 ? -14.468 1.912 14.439 1.00 95.69 123 PHE A O 1
ATOM 1043 N N . MET A 1 124 ? -12.522 2.847 15.051 1.00 94.06 124 MET A N 1
ATOM 1044 C CA . MET A 1 124 ? -12.745 2.694 16.488 1.00 94.06 124 MET A CA 1
ATOM 1045 C C . MET A 1 124 ? -13.949 3.523 16.953 1.00 94.06 124 MET A C 1
ATOM 1047 O O . MET A 1 124 ? -14.763 3.021 17.725 1.00 94.06 124 MET A O 1
ATOM 1051 N N . GLU A 1 125 ? -14.112 4.740 16.435 1.00 93.94 125 GLU A N 1
ATOM 1052 C CA . GLU A 1 125 ? -15.263 5.601 16.720 1.00 93.94 125 GLU A CA 1
ATOM 1053 C C . GLU A 1 125 ? -16.573 5.006 16.179 1.00 93.94 125 GLU A C 1
ATOM 1055 O O . GLU A 1 125 ? -17.539 4.858 16.931 1.00 93.94 125 GLU A O 1
ATOM 1060 N N . LEU A 1 126 ? -16.586 4.561 14.915 1.00 94.44 126 LEU A N 1
ATOM 1061 C CA . LEU A 1 126 ? -17.744 3.911 14.279 1.00 94.44 126 LEU A CA 1
ATOM 1062 C C . LEU A 1 126 ? -18.179 2.628 14.998 1.00 94.44 126 LEU A C 1
ATOM 1064 O O . LEU A 1 126 ? -19.357 2.278 15.009 1.00 94.44 126 LEU A O 1
ATOM 1068 N N . THR A 1 127 ? -17.233 1.912 15.605 1.00 95.56 127 THR A N 1
ATOM 1069 C CA . THR A 1 127 ? -17.515 0.708 16.400 1.00 95.56 127 THR A CA 1
ATOM 1070 C C . THR A 1 127 ? -17.779 1.014 17.875 1.00 95.56 127 THR A C 1
ATOM 1072 O O . THR A 1 127 ? -17.948 0.084 18.668 1.00 95.56 127 THR A O 1
ATOM 1075 N N . HIS A 1 128 ? -17.832 2.295 18.261 1.00 94.94 128 HIS A N 1
ATOM 1076 C CA . HIS A 1 128 ? -17.970 2.768 19.640 1.00 94.94 128 HIS A CA 1
ATOM 1077 C C . HIS A 1 128 ? -16.977 2.101 20.602 1.00 94.94 128 HIS A C 1
ATOM 1079 O O . HIS A 1 128 ? -17.336 1.732 21.720 1.00 94.94 128 HIS A O 1
ATOM 1085 N N . HIS A 1 129 ? -15.745 1.878 20.139 1.00 93.38 129 HIS A N 1
ATOM 1086 C CA . HIS A 1 129 ? -14.674 1.206 20.879 1.00 93.38 129 HIS A CA 1
ATOM 1087 C C . HIS A 1 129 ? -15.050 -0.183 21.431 1.00 93.38 129 HIS A C 1
ATOM 1089 O O . HIS A 1 129 ? -14.434 -0.665 22.379 1.00 93.38 129 HIS A O 1
ATOM 1095 N N . ARG A 1 130 ? -16.050 -0.862 20.847 1.00 95.94 130 ARG A N 1
ATOM 1096 C CA . ARG A 1 130 ? -16.482 -2.203 21.290 1.00 95.94 130 ARG A CA 1
ATOM 1097 C C . ARG A 1 130 ? -15.466 -3.297 20.969 1.00 95.94 130 ARG A C 1
ATOM 1099 O O . ARG A 1 130 ? -15.532 -4.379 21.546 1.00 95.94 130 ARG A O 1
ATOM 1106 N N . LEU A 1 131 ? -14.557 -3.033 20.032 1.00 94.50 131 LEU A N 1
ATOM 1107 C CA . LEU A 1 131 ? -13.502 -3.954 19.633 1.00 94.50 131 LEU A CA 1
ATOM 1108 C C . LEU A 1 131 ? -12.168 -3.544 20.272 1.00 94.50 131 LEU A C 1
ATOM 1110 O O . LEU A 1 131 ? -11.804 -2.367 20.217 1.00 94.50 131 LEU A O 1
ATOM 1114 N N . PRO A 1 132 ? -11.396 -4.497 20.828 1.00 94.44 132 PRO A N 1
ATOM 1115 C CA . PRO A 1 132 ? -10.020 -4.236 21.230 1.00 94.44 132 PRO A CA 1
ATOM 1116 C C . PRO A 1 132 ? -9.178 -3.732 20.050 1.00 94.44 132 PRO A C 1
ATOM 1118 O O . PRO A 1 132 ? -9.360 -4.184 18.919 1.00 94.44 132 PRO A O 1
ATOM 1121 N N . MET A 1 133 ? -8.194 -2.867 20.322 1.00 90.06 133 MET A N 1
ATOM 1122 C CA . MET A 1 133 ? -7.333 -2.254 19.294 1.00 90.06 133 MET A CA 1
ATOM 1123 C C . MET A 1 133 ? -6.705 -3.288 18.344 1.00 90.06 133 MET A C 1
ATOM 1125 O O . MET A 1 133 ? -6.713 -3.102 17.131 1.00 90.06 133 MET A O 1
ATOM 1129 N N . LEU A 1 134 ? -6.242 -4.423 18.881 1.00 91.75 134 LEU A N 1
ATOM 1130 C CA . LEU A 1 134 ? -5.671 -5.516 18.085 1.00 91.75 134 LEU A CA 1
ATOM 1131 C C . LEU A 1 134 ? -6.676 -6.115 17.087 1.00 91.75 134 LEU A C 1
ATOM 1133 O O . LEU A 1 134 ? -6.310 -6.439 15.959 1.00 91.75 134 LEU A O 1
ATOM 1137 N N . CYS A 1 135 ? -7.947 -6.250 17.475 1.00 93.44 135 CYS A N 1
ATOM 1138 C CA . CYS A 1 135 ? -8.996 -6.749 16.588 1.00 93.44 135 CYS A CA 1
ATOM 1139 C C . CYS A 1 135 ? -9.279 -5.749 15.462 1.00 93.44 135 CYS A C 1
ATOM 1141 O O . CYS A 1 135 ? -9.389 -6.149 14.304 1.00 93.44 135 CYS A O 1
ATOM 1143 N N . SER A 1 136 ? -9.333 -4.456 15.781 1.00 93.06 136 SER A N 1
ATOM 1144 C CA . SER A 1 136 ? -9.533 -3.390 14.796 1.00 93.06 136 SER A CA 1
ATOM 1145 C C . SER A 1 136 ? -8.394 -3.321 13.779 1.00 93.06 136 SER A C 1
ATOM 1147 O O . SER A 1 136 ? -8.646 -3.281 12.575 1.00 93.06 136 SER A O 1
ATOM 1149 N N . GLU A 1 137 ? -7.139 -3.413 14.229 1.00 90.88 137 GLU A N 1
ATOM 1150 C CA . GLU A 1 137 ? -5.978 -3.504 13.336 1.00 90.88 137 GLU A CA 1
ATOM 1151 C C . GLU A 1 137 ? -6.060 -4.723 12.407 1.00 90.88 137 GLU A C 1
ATOM 1153 O O . GLU A 1 137 ? -5.786 -4.616 11.209 1.00 90.88 137 GLU A O 1
ATOM 1158 N N . LEU A 1 138 ? -6.453 -5.891 12.926 1.00 91.88 138 LEU A N 1
ATOM 1159 C CA . LEU A 1 138 ? -6.610 -7.103 12.120 1.00 91.88 138 LEU A CA 1
ATOM 1160 C C . LEU A 1 138 ? -7.699 -6.954 11.053 1.00 91.88 138 LEU A C 1
ATOM 1162 O O . LEU A 1 138 ? -7.467 -7.351 9.911 1.00 91.88 138 LEU A O 1
ATOM 1166 N N . ILE A 1 139 ? -8.847 -6.364 11.399 1.00 94.31 139 ILE A N 1
ATOM 1167 C CA . ILE A 1 139 ? -9.943 -6.114 10.454 1.00 94.31 139 ILE A CA 1
ATOM 1168 C C . ILE A 1 139 ? -9.479 -5.157 9.356 1.00 94.31 139 ILE A C 1
ATOM 1170 O O . ILE A 1 139 ? -9.587 -5.481 8.174 1.00 94.31 139 ILE A O 1
ATOM 1174 N N . MET A 1 140 ? -8.888 -4.019 9.720 1.00 92.94 140 MET A N 1
ATOM 1175 C CA . MET A 1 140 ? -8.404 -3.039 8.744 1.00 92.94 140 MET A CA 1
ATOM 1176 C C . MET A 1 140 ? -7.326 -3.597 7.814 1.00 92.94 140 MET A C 1
ATOM 1178 O O . MET A 1 140 ? -7.328 -3.300 6.620 1.00 92.94 140 MET A O 1
ATOM 1182 N N . ASN A 1 141 ? -6.443 -4.465 8.317 1.00 91.00 141 ASN A N 1
ATOM 1183 C CA . ASN A 1 141 ? -5.449 -5.150 7.488 1.00 91.00 141 ASN A CA 1
ATOM 1184 C C . ASN A 1 141 ? -6.078 -6.058 6.413 1.00 91.00 141 ASN A C 1
ATOM 1186 O O . ASN A 1 141 ? -5.389 -6.436 5.469 1.00 91.00 141 ASN A O 1
ATOM 1190 N N . LYS A 1 142 ? -7.366 -6.414 6.510 1.00 93.25 142 LYS A N 1
ATOM 1191 C CA . LYS A 1 142 ? -8.089 -7.178 5.476 1.00 93.25 142 LYS A CA 1
ATOM 1192 C C . LYS A 1 142 ? -8.834 -6.304 4.467 1.00 93.25 142 LYS A C 1
ATOM 1194 O O . LYS A 1 142 ? -9.184 -6.797 3.398 1.00 93.25 142 LYS A O 1
ATOM 1199 N N . LEU A 1 143 ? -9.064 -5.033 4.784 1.00 93.81 143 LEU A N 1
ATOM 1200 C CA . LEU A 1 143 ? -9.751 -4.080 3.910 1.00 93.81 143 LEU A CA 1
ATOM 1201 C C . LEU A 1 143 ? -8.845 -3.650 2.751 1.00 93.81 143 LEU A C 1
ATOM 1203 O O . LEU A 1 143 ? -7.629 -3.700 2.897 1.00 93.81 143 LEU A O 1
ATOM 1207 N N . LYS A 1 144 ? -9.390 -3.209 1.611 1.00 92.44 144 LYS A N 1
ATOM 1208 C CA . LYS A 1 144 ? -8.605 -2.556 0.540 1.00 92.44 144 LYS A CA 1
ATOM 1209 C C . LYS A 1 144 ? -8.497 -1.049 0.800 1.00 92.44 144 LYS A C 1
ATOM 1211 O O . LYS A 1 144 ? -9.232 -0.507 1.619 1.00 92.44 144 LYS A O 1
ATOM 1216 N N . ASN A 1 145 ? -7.624 -0.338 0.079 1.00 92.75 145 ASN A N 1
ATOM 1217 C CA . ASN A 1 145 ? -7.464 1.122 0.232 1.00 92.75 145 ASN A CA 1
ATOM 1218 C C . ASN A 1 145 ? -8.782 1.885 0.057 1.00 92.75 145 ASN A C 1
ATOM 1220 O O . ASN A 1 145 ? -9.076 2.795 0.827 1.00 92.75 145 ASN A O 1
ATOM 1224 N N . ARG A 1 146 ? -9.606 1.460 -0.907 1.00 92.12 146 ARG A N 1
ATOM 1225 C CA . ARG A 1 146 ? -10.942 2.019 -1.132 1.00 92.12 146 ARG A CA 1
ATOM 1226 C C . ARG A 1 146 ? -11.858 1.856 0.083 1.00 92.12 146 ARG A C 1
ATOM 1228 O O . ARG A 1 146 ? -12.562 2.791 0.442 1.00 92.12 146 ARG A O 1
ATOM 1235 N N . ASP A 1 147 ? -11.837 0.687 0.711 1.00 94.88 147 ASP A N 1
ATOM 1236 C CA . ASP A 1 147 ? -12.670 0.402 1.880 1.00 94.88 147 ASP A CA 1
ATOM 1237 C C . ASP A 1 147 ? -12.201 1.225 3.084 1.00 94.88 147 ASP A C 1
ATOM 1239 O O . ASP A 1 147 ? -13.017 1.832 3.768 1.00 94.88 147 ASP A O 1
ATOM 1243 N N . LEU A 1 148 ? -10.882 1.321 3.295 1.00 94.44 148 LEU A N 1
ATOM 1244 C CA . LEU A 1 148 ? -10.306 2.171 4.341 1.00 94.44 148 LEU A CA 1
ATOM 1245 C C . LEU A 1 148 ? -10.676 3.647 4.146 1.00 94.44 148 LEU A C 1
ATOM 1247 O O . LEU A 1 148 ? -11.028 4.328 5.102 1.00 94.44 148 LEU A O 1
ATOM 1251 N N . TYR A 1 149 ? -10.646 4.137 2.906 1.00 92.25 149 TYR A N 1
ATOM 1252 C CA . TYR A 1 149 ? -11.100 5.487 2.589 1.00 92.25 149 TYR A CA 1
ATOM 1253 C C . TYR A 1 149 ? -12.584 5.694 2.930 1.00 92.25 149 TYR A C 1
ATOM 1255 O O . TYR A 1 149 ? -12.941 6.710 3.525 1.00 92.25 149 TYR A O 1
ATOM 1263 N N . HIS A 1 150 ? -13.451 4.727 2.611 1.00 93.81 150 HIS A N 1
ATOM 1264 C CA . HIS A 1 150 ? -14.868 4.806 2.973 1.00 93.81 150 HIS A CA 1
ATOM 1265 C C . HIS A 1 150 ? -15.098 4.779 4.487 1.00 93.81 150 HIS A C 1
ATOM 1267 O O . HIS A 1 150 ? -15.987 5.477 4.960 1.00 93.81 150 HIS A O 1
ATOM 1273 N N . VAL A 1 151 ? -14.291 4.035 5.249 1.00 94.00 151 VAL A N 1
ATOM 1274 C CA . VAL A 1 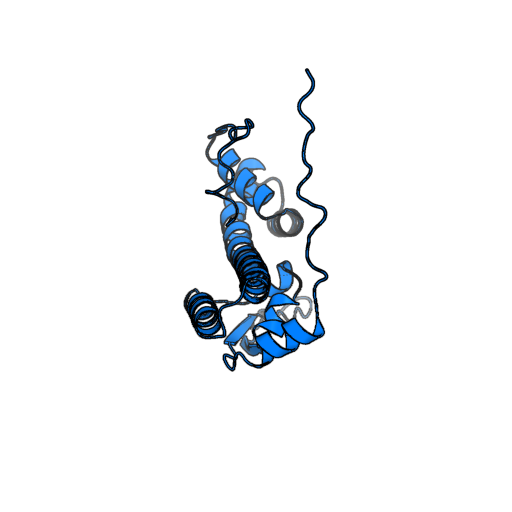151 ? -14.329 4.073 6.721 1.00 94.00 151 VAL A CA 1
ATOM 1275 C C . VAL A 1 151 ? -14.064 5.493 7.226 1.00 94.00 151 VAL A C 1
ATOM 1277 O O . VAL A 1 151 ? -14.828 6.006 8.043 1.00 94.00 151 VAL A O 1
ATOM 1280 N N . CYS A 1 152 ? -13.038 6.166 6.696 1.00 91.56 152 CYS A N 1
ATOM 1281 C CA . CYS A 1 152 ? -12.755 7.556 7.050 1.00 91.56 152 CYS A CA 1
ATOM 1282 C C . CYS A 1 152 ? -13.911 8.498 6.687 1.00 91.56 152 CYS A C 1
ATOM 1284 O O . CYS A 1 152 ? -14.259 9.369 7.478 1.00 91.56 152 CYS A O 1
ATOM 1286 N N . LEU A 1 153 ? -14.526 8.326 5.512 1.00 90.81 153 LEU A N 1
ATOM 1287 C CA . LEU A 1 153 ? -15.679 9.136 5.109 1.00 90.81 153 LEU A CA 1
ATOM 1288 C C . LEU A 1 153 ? -16.896 8.911 6.011 1.00 90.81 153 LEU A C 1
ATOM 1290 O O . LEU A 1 153 ? -17.516 9.882 6.441 1.00 90.81 153 LEU A O 1
ATOM 1294 N N . ALA A 1 154 ? -17.214 7.657 6.330 1.00 91.44 154 ALA A N 1
ATOM 1295 C CA . ALA A 1 154 ? -18.357 7.307 7.164 1.00 91.44 154 ALA A CA 1
ATOM 1296 C C . ALA A 1 154 ? -18.273 7.963 8.552 1.00 91.44 154 ALA A C 1
ATOM 1298 O O . ALA A 1 154 ? -19.265 8.512 9.025 1.00 91.44 154 ALA A O 1
ATOM 1299 N N . ALA A 1 155 ? -17.084 8.002 9.165 1.00 89.06 155 ALA A N 1
ATOM 1300 C CA . ALA A 1 155 ? -16.892 8.653 10.464 1.00 89.06 155 ALA A CA 1
ATOM 1301 C C . ALA A 1 155 ? -17.146 10.169 10.434 1.00 89.06 155 ALA A C 1
ATOM 1303 O O . ALA A 1 155 ? -17.582 10.744 11.423 1.00 89.06 155 ALA A O 1
ATOM 1304 N N . THR A 1 156 ? -16.948 10.832 9.291 1.00 87.38 156 THR A N 1
ATOM 1305 C CA . THR A 1 156 ? -17.249 12.271 9.160 1.00 87.38 156 THR A CA 1
ATOM 1306 C C . THR A 1 156 ? -18.743 12.579 9.008 1.00 87.38 156 THR A C 1
ATOM 1308 O O . THR A 1 156 ? -19.110 13.745 8.855 1.00 87.38 156 THR A O 1
ATOM 1311 N N . GLY A 1 157 ? -19.611 11.559 8.956 1.00 78.00 157 GLY A N 1
ATOM 1312 C CA . GLY A 1 157 ? -21.033 11.715 8.625 1.00 78.00 157 GLY A CA 1
ATOM 1313 C C . GLY A 1 157 ? -21.281 12.204 7.191 1.00 78.00 157 GLY A C 1
ATOM 1314 O O . GLY A 1 157 ? -22.419 12.475 6.810 1.00 78.00 157 GLY A O 1
ATOM 1315 N N . CYS A 1 158 ? -20.227 12.328 6.377 1.00 64.81 158 CYS A N 1
ATOM 1316 C CA . CYS A 1 158 ? -20.313 12.734 4.984 1.00 64.81 158 CYS A CA 1
ATOM 1317 C C . CYS A 1 158 ? -20.497 11.499 4.095 1.00 64.81 158 CYS A C 1
ATOM 1319 O O . CYS A 1 158 ? -19.571 11.075 3.405 1.00 64.81 158 CYS A O 1
ATOM 1321 N N . GLU A 1 159 ? -21.714 10.960 4.032 1.00 55.62 159 GLU A N 1
ATOM 1322 C CA . GLU A 1 159 ? -22.122 10.112 2.906 1.00 55.62 159 GLU A CA 1
ATOM 1323 C C . GLU A 1 159 ? -22.312 10.986 1.657 1.00 55.62 159 GLU A C 1
ATOM 1325 O O . GLU A 1 159 ? -23.417 11.221 1.173 1.00 55.62 159 GLU A O 1
ATOM 1330 N N . ARG A 1 160 ? -21.222 11.520 1.098 1.00 53.16 160 ARG A N 1
ATOM 1331 C CA . ARG A 1 160 ? -21.280 11.961 -0.296 1.00 53.16 160 ARG A CA 1
ATOM 1332 C C . ARG A 1 160 ? -21.222 10.706 -1.147 1.00 53.16 160 ARG A C 1
ATOM 1334 O O . ARG A 1 160 ? -20.162 10.098 -1.274 1.00 53.16 160 ARG A O 1
ATOM 1341 N N . ALA A 1 161 ? -22.364 10.329 -1.716 1.00 48.75 161 ALA A N 1
ATOM 1342 C CA . ALA A 1 161 ? -22.422 9.323 -2.762 1.00 48.75 161 ALA A CA 1
ATOM 1343 C C . ALA A 1 161 ? -21.347 9.648 -3.812 1.00 48.75 161 ALA A C 1
ATOM 1345 O O . ALA A 1 161 ? -21.355 10.730 -4.408 1.00 48.75 161 ALA A O 1
ATOM 1346 N N . MET A 1 162 ? -20.398 8.730 -4.016 1.00 52.56 162 MET A N 1
ATOM 1347 C CA . MET A 1 162 ? -19.538 8.785 -5.196 1.00 52.56 162 MET A CA 1
ATOM 1348 C C . MET A 1 162 ? -20.462 8.868 -6.415 1.00 52.56 162 MET A C 1
ATOM 1350 O O . MET A 1 162 ? -21.444 8.122 -6.449 1.00 52.56 162 MET A O 1
ATOM 1354 N N . PRO A 1 163 ? -20.206 9.748 -7.397 1.00 49.28 163 PRO A N 1
ATOM 1355 C CA . PRO A 1 163 ? -21.026 9.798 -8.595 1.00 49.28 163 PRO A CA 1
ATOM 1356 C C . PRO A 1 163 ? -20.957 8.425 -9.269 1.00 49.28 163 PRO A C 1
ATOM 1358 O O . PRO A 1 163 ? -19.948 8.053 -9.861 1.00 49.28 163 PRO A O 1
ATOM 1361 N N . THR A 1 164 ? -22.037 7.655 -9.162 1.00 54.94 164 THR A N 1
ATOM 1362 C CA . THR A 1 164 ? -22.190 6.328 -9.773 1.00 54.94 164 THR A CA 1
ATOM 1363 C C . THR A 1 164 ? -22.490 6.417 -11.275 1.00 54.94 164 THR A C 1
ATOM 1365 O O . THR A 1 164 ? -22.877 5.431 -11.893 1.00 54.94 164 THR A O 1
ATOM 1368 N N . GLY A 1 165 ? -22.285 7.588 -11.888 1.00 46.91 165 GLY A N 1
ATOM 1369 C CA . GLY A 1 165 ? -22.579 7.875 -13.287 1.00 46.91 165 GLY A CA 1
ATOM 1370 C C . GLY A 1 165 ? -21.320 8.174 -14.094 1.00 46.91 165 GLY A C 1
ATOM 1371 O O . GLY A 1 165 ? -20.638 9.171 -13.872 1.00 46.91 165 GLY A O 1
ATOM 1372 N N . SER A 1 166 ? -21.049 7.291 -15.050 1.00 53.47 166 SER A N 1
ATOM 1373 C CA . SER A 1 166 ? -20.071 7.364 -16.137 1.00 53.47 166 SER A CA 1
ATOM 1374 C C . SER A 1 166 ? -19.782 8.775 -16.678 1.00 53.47 166 SER A C 1
ATOM 1376 O O . SER A 1 166 ? -20.675 9.415 -17.228 1.00 53.47 166 SER A O 1
ATOM 1378 N N . SER A 1 167 ? -18.524 9.229 -16.581 1.00 44.59 167 SER A N 1
ATOM 1379 C CA . SER A 1 167 ? -17.804 10.008 -17.626 1.00 44.59 167 SER A CA 1
ATOM 1380 C C . SER A 1 167 ? -16.531 10.715 -17.129 1.00 44.59 167 SER A C 1
ATOM 1382 O O . SER A 1 167 ? -15.795 11.258 -17.943 1.00 44.59 167 SER A O 1
ATOM 1384 N N . SER A 1 168 ? -16.200 10.680 -15.832 1.00 44.41 168 SER A N 1
ATOM 1385 C CA . SER A 1 168 ? -15.011 11.376 -15.300 1.00 44.41 168 SER A CA 1
ATOM 1386 C C . SER A 1 168 ? -14.094 10.452 -14.493 1.00 44.41 168 SER A C 1
ATOM 1388 O O . SER A 1 168 ? -13.783 10.693 -13.329 1.00 44.41 168 SER A O 1
ATOM 1390 N N . TRP A 1 169 ? -13.661 9.356 -15.116 1.00 44.28 169 TRP A N 1
ATOM 1391 C CA . TRP A 1 169 ? -12.708 8.413 -14.512 1.00 44.28 169 TRP A CA 1
ATOM 1392 C C . TRP A 1 169 ? -11.261 8.937 -14.489 1.00 44.28 169 TRP A C 1
ATOM 1394 O O . TRP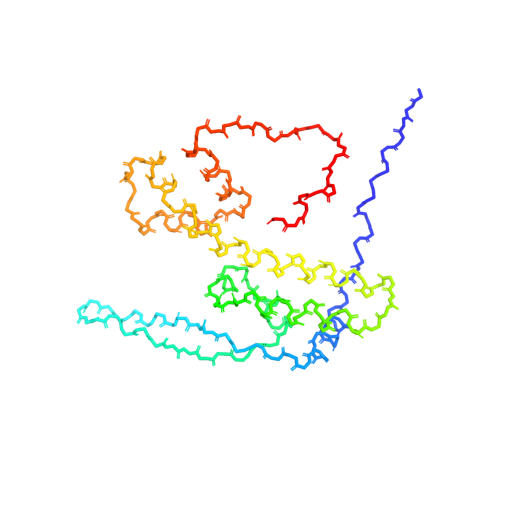 A 1 169 ? -10.420 8.425 -13.767 1.00 44.28 169 TRP A O 1
ATOM 1404 N N . SER A 1 170 ? -10.949 10.035 -15.179 1.00 44.59 170 SER A N 1
ATOM 1405 C CA . SER A 1 170 ? -9.558 10.487 -15.343 1.00 44.59 170 SER A CA 1
ATOM 1406 C C . SER A 1 170 ? -8.926 11.135 -14.102 1.00 44.59 170 SER A C 1
ATOM 1408 O O . SER A 1 170 ? -7.724 11.402 -14.108 1.00 44.59 170 SER A O 1
ATOM 1410 N N . ARG A 1 171 ? -9.707 11.449 -13.056 1.00 40.28 171 ARG A N 1
ATOM 1411 C CA . ARG A 1 171 ? -9.226 12.270 -11.926 1.00 40.28 171 ARG A CA 1
ATOM 1412 C C . ARG A 1 171 ? -8.811 11.476 -10.687 1.00 40.28 171 ARG A C 1
ATOM 1414 O O . ARG A 1 171 ? -8.043 12.006 -9.891 1.00 40.28 171 ARG A O 1
ATOM 1421 N N . TRP A 1 172 ? -9.276 10.235 -10.532 1.00 41.25 172 TRP A N 1
ATOM 1422 C CA . TRP A 1 172 ? -9.131 9.486 -9.275 1.00 41.25 172 TRP A CA 1
ATOM 1423 C C . TRP A 1 172 ? -8.499 8.095 -9.402 1.00 41.25 172 TRP A C 1
ATOM 1425 O O . TRP A 1 172 ? -8.289 7.458 -8.378 1.00 41.25 172 TRP A O 1
ATOM 1435 N N . ASP A 1 173 ? -8.067 7.670 -10.594 1.00 41.41 173 ASP A N 1
ATOM 1436 C CA . ASP A 1 173 ? -7.321 6.409 -10.820 1.00 41.41 173 ASP A CA 1
ATOM 1437 C C . ASP A 1 173 ? -5.931 6.344 -10.135 1.00 41.41 1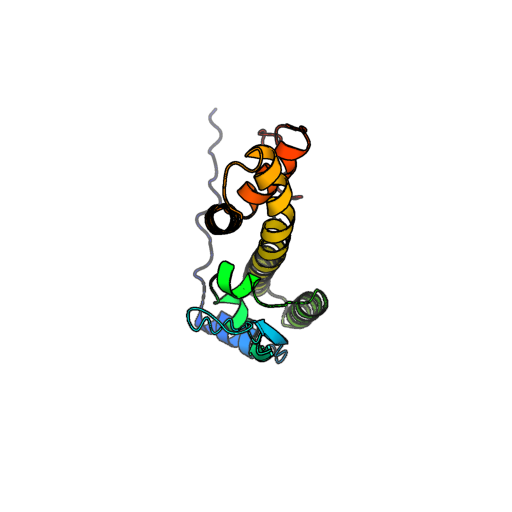73 ASP A C 1
ATOM 1439 O O . ASP A 1 173 ? -5.137 5.432 -10.378 1.00 41.41 173 ASP A O 1
ATOM 1443 N N . TYR A 1 174 ? -5.610 7.319 -9.282 1.00 43.56 174 TYR A N 1
ATOM 1444 C CA . TYR A 1 174 ? -4.321 7.465 -8.607 1.00 43.56 174 TYR A CA 1
ATOM 1445 C C . TYR A 1 174 ? -4.380 7.260 -7.081 1.00 43.56 174 TYR A C 1
ATOM 1447 O O . TYR A 1 174 ? -3.335 7.390 -6.439 1.00 43.56 174 TYR A O 1
ATOM 1455 N N . LEU A 1 175 ? -5.554 6.960 -6.504 1.00 41.34 175 LEU A N 1
ATOM 1456 C CA . LEU A 1 175 ? -5.733 6.647 -5.072 1.00 41.34 175 LEU A CA 1
ATOM 1457 C C . LEU A 1 175 ? -5.955 5.149 -4.835 1.00 41.34 175 LEU A C 1
ATOM 1459 O O . LEU A 1 175 ? -5.321 4.620 -3.885 1.00 41.34 175 LEU A O 1
#

Secondary structure (DSSP, 8-state):
-PPP---TTS------HHHHHHHHHH----EEEEEEE----SSSS----EEEEEEE-HHHHHHS-HHHHHHS---HHHHHHHHHHHHHS---HHHHHHHHHHHHHHHHHHHHHHHHHHHHHHHHHHTTT-S-HHHHHHHHTTS-HHHHHHHHHHHTT-------SSS-GGGTTT-

Radius of gyration: 20.14 Å; chains: 1; bounding box: 50×27×64 Å